Protein AF-S0FSM9-F1 (afdb_monomer)

Foldseek 3Di:
DAADEWDDDPQDPDGPCVVCVVDPVVVVVHPYYCVPPDDQCQEAEWECQVPATPDQVRDDRPDDDHVDPDHDGHPVSVVVCVVVVNDHPHYDYHYDVQCVDPDPVSNVVVVVVVVVVVVVVVVCVVVVVTDD

Secondary structure (DSS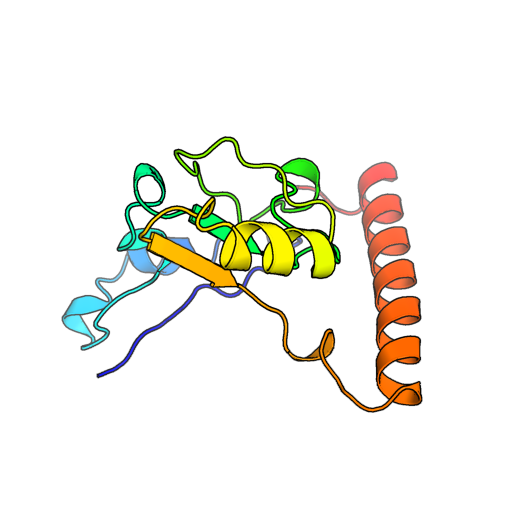P, 8-state):
-EE--PPP-TT-SS-GGGGGGT--SGGGTEEE-HHHH--GGGSEEEE-GGGSSS-TTT-SS-----S------SHHHHHHHHHTT-S-S-EEEE--GGGS-S-HHHHHHHHHHHHHHHHHHHHHHHTTSS--

Sequence (132 aa):
MTFICMHGSPLSRINNLDLWQTRDYKALGIVGEPYLDVDFTQVFYLTDTGRRWNHAGASIRDRVDSGFDIRVNSTGHLMELAREGRLPDRVMINTHPQRWEDRVVPWVKELVWQNVKNGVKWGGVRLGLLAY

pLDDT: mean 85.84, std 9.62, range [54.44, 97.75]

Radius of gyration: 17.11 Å; Cα contacts (8 Å, |Δi|>4): 131; chains: 1; bounding box: 38×37×41 Å

Structure (mmCIF, N/CA/C/O backbone):
data_AF-S0FSM9-F1
#
_entry.id   AF-S0FSM9-F1
#
loop_
_atom_site.group_PDB
_atom_site.id
_atom_site.type_symbol
_atom_site.label_atom_id
_atom_site.label_alt_id
_atom_site.label_comp_id
_atom_site.label_asym_id
_atom_site.label_entity_id
_atom_site.label_seq_id
_atom_site.pdbx_PDB_ins_code
_atom_site.Cartn_x
_atom_site.Cartn_y
_atom_site.Cartn_z
_atom_site.occupancy
_atom_site.B_iso_or_equiv
_atom_site.auth_seq_id
_atom_site.auth_comp_id
_atom_site.auth_asym_id
_atom_site.auth_atom_id
_atom_site.pdbx_PDB_model_num
ATOM 1 N N . MET A 1 1 ? -22.381 -5.384 1.847 1.00 85.75 1 MET A N 1
ATOM 2 C CA . MET A 1 1 ? -21.074 -5.859 2.343 1.00 85.75 1 MET A CA 1
ATOM 3 C C . MET A 1 1 ? -20.162 -4.650 2.393 1.00 85.75 1 MET A C 1
ATOM 5 O O . MET A 1 1 ? -20.026 -3.999 1.365 1.00 85.75 1 MET A O 1
ATOM 9 N N . THR A 1 2 ? -19.627 -4.306 3.561 1.00 93.12 2 THR A N 1
ATOM 10 C CA . THR A 1 2 ? -18.843 -3.076 3.746 1.00 93.12 2 THR A CA 1
ATOM 11 C C . THR A 1 2 ? -17.446 -3.445 4.202 1.00 93.12 2 THR A C 1
ATOM 13 O O . THR A 1 2 ? -17.301 -4.195 5.160 1.00 93.12 2 TH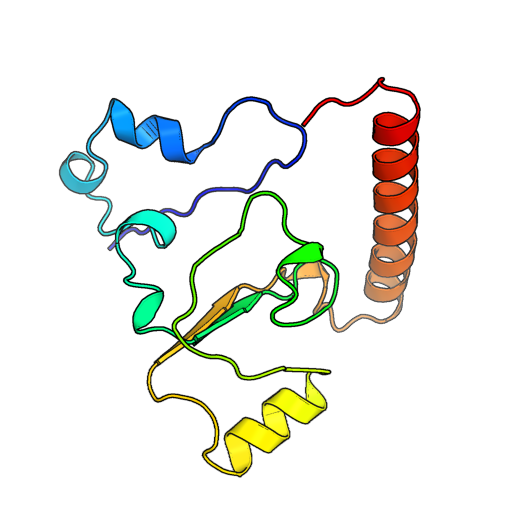R A O 1
ATOM 16 N N . PHE A 1 3 ? -16.436 -2.907 3.534 1.00 93.38 3 PHE A N 1
ATOM 17 C CA . PHE A 1 3 ? -15.046 -2.995 3.962 1.00 93.38 3 PHE A CA 1
ATOM 18 C C . PHE A 1 3 ? -14.558 -1.611 4.357 1.00 93.38 3 PHE A C 1
ATOM 20 O O . PHE A 1 3 ? -15.035 -0.603 3.830 1.00 93.38 3 PHE A O 1
ATOM 27 N N . 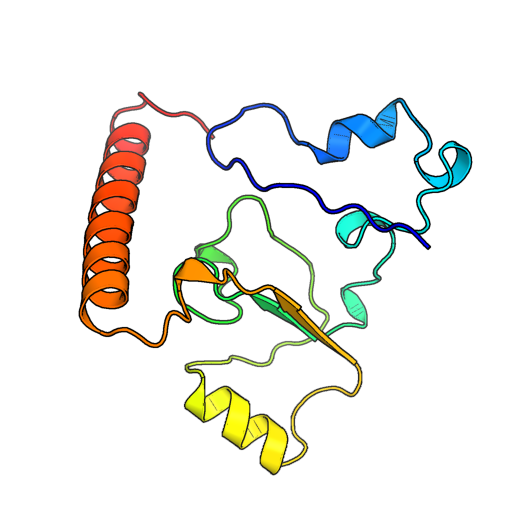ILE A 1 4 ? -13.604 -1.571 5.277 1.00 93.19 4 ILE A N 1
ATOM 28 C CA . ILE A 1 4 ? -12.921 -0.346 5.678 1.00 93.19 4 ILE A CA 1
ATOM 29 C C . ILE A 1 4 ? -11.422 -0.554 5.520 1.00 93.19 4 ILE A C 1
ATOM 31 O O . ILE A 1 4 ? -10.944 -1.678 5.590 1.00 93.19 4 ILE A O 1
ATOM 35 N N . CYS A 1 5 ? -10.681 0.513 5.260 1.00 89.44 5 CYS A N 1
ATOM 36 C CA . CYS A 1 5 ? -9.236 0.435 5.131 1.00 89.44 5 CYS A CA 1
ATOM 37 C C . CYS A 1 5 ? -8.608 1.647 5.806 1.00 89.44 5 CYS A C 1
ATOM 39 O O . CYS A 1 5 ? -9.095 2.776 5.667 1.00 89.44 5 CYS A O 1
ATOM 41 N N . MET A 1 6 ? -7.529 1.413 6.542 1.00 88.38 6 MET A N 1
ATOM 42 C CA . MET A 1 6 ? -6.746 2.468 7.158 1.00 88.38 6 MET A CA 1
ATOM 43 C C . MET A 1 6 ? -6.249 3.477 6.113 1.00 88.38 6 MET A C 1
ATOM 45 O O . MET A 1 6 ? -5.580 3.125 5.141 1.00 88.38 6 MET A O 1
ATOM 49 N N . HIS A 1 7 ? -6.459 4.771 6.365 1.00 85.31 7 HIS A N 1
ATOM 50 C CA . HIS A 1 7 ? -5.707 5.803 5.658 1.00 85.31 7 HIS A CA 1
ATOM 51 C C . HIS A 1 7 ? -4.329 6.013 6.304 1.00 85.31 7 HIS A C 1
ATOM 53 O O . HIS A 1 7 ? -4.229 6.337 7.490 1.00 85.31 7 HIS A O 1
ATOM 59 N N . GLY A 1 8 ? -3.258 5.880 5.522 1.00 79.25 8 GLY A N 1
ATOM 60 C CA . GLY A 1 8 ? -1.893 6.181 5.951 1.00 79.25 8 GLY A CA 1
ATOM 61 C C . GLY A 1 8 ? -1.644 7.675 6.136 1.00 79.25 8 GLY A C 1
ATOM 62 O O . GLY A 1 8 ? -1.632 8.416 5.162 1.00 79.25 8 GLY A O 1
ATOM 63 N N . SER A 1 9 ? -1.343 8.116 7.364 1.00 81.12 9 SER A N 1
ATOM 64 C CA . SER A 1 9 ? -0.901 9.493 7.651 1.00 81.12 9 SER A CA 1
ATOM 65 C C . SER A 1 9 ? 0.526 9.525 8.219 1.00 81.12 9 SER A C 1
ATOM 67 O O . SER A 1 9 ? 0.691 9.662 9.425 1.00 81.12 9 SER A O 1
ATOM 69 N N . PRO A 1 10 ? 1.587 9.392 7.396 1.00 73.38 10 PRO A N 1
ATOM 70 C CA . PRO A 1 10 ? 2.960 9.158 7.867 1.00 73.38 10 PRO A CA 1
ATOM 71 C C . PRO A 1 10 ? 3.515 10.157 8.890 1.00 73.38 10 PRO A C 1
ATOM 73 O O . PRO A 1 10 ? 4.450 9.813 9.595 1.00 73.38 10 PRO A O 1
ATOM 76 N N . LEU A 1 11 ? 2.969 11.376 8.949 1.00 75.12 11 LEU A N 1
ATOM 77 C CA . LEU A 1 11 ? 3.406 12.436 9.868 1.00 75.12 11 LEU A CA 1
ATOM 78 C C . LEU A 1 11 ? 2.569 12.527 11.153 1.00 75.12 11 LEU A C 1
ATOM 80 O O . LEU A 1 11 ? 2.880 13.326 12.031 1.00 75.12 11 LEU A O 1
ATOM 84 N N . SER A 1 12 ? 1.476 11.773 11.254 1.00 80.00 12 SER A N 1
ATOM 85 C CA . SER A 1 12 ? 0.690 11.716 12.484 1.00 80.00 12 SER A CA 1
ATOM 86 C C . SER A 1 12 ? 1.396 10.825 13.510 1.00 80.00 12 SER A C 1
ATOM 88 O O . SER A 1 12 ? 2.078 9.868 13.147 1.00 80.00 12 SER A O 1
ATOM 90 N N . ARG A 1 13 ? 1.193 11.097 14.800 1.00 80.38 13 ARG A N 1
ATOM 91 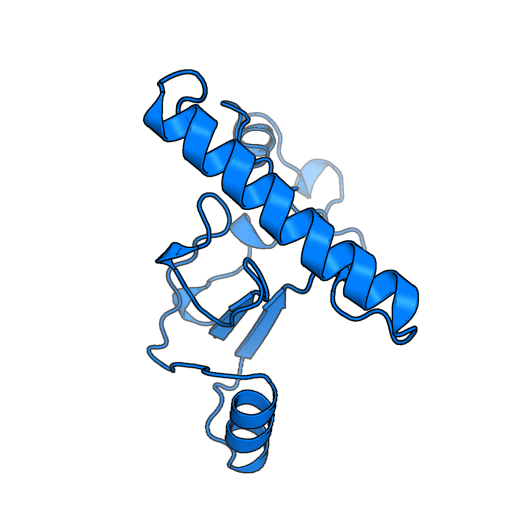C CA . ARG A 1 13 ? 1.575 10.167 15.878 1.00 80.38 13 ARG A CA 1
ATOM 92 C C . ARG A 1 13 ? 0.562 9.039 16.060 1.00 80.38 13 ARG A C 1
ATOM 94 O O . ARG A 1 13 ? 0.891 8.000 16.606 1.00 80.38 13 ARG A O 1
ATOM 101 N N . ILE A 1 14 ? -0.670 9.257 15.607 1.00 83.38 14 ILE A N 1
ATOM 102 C CA . ILE A 1 14 ? -1.783 8.329 15.799 1.00 83.38 14 ILE A CA 1
ATOM 103 C C . ILE A 1 14 ? -1.797 7.336 14.640 1.00 83.38 14 ILE A C 1
ATOM 105 O O . ILE A 1 14 ? -1.779 7.745 13.465 1.00 83.38 14 ILE A O 1
ATOM 109 N N . ASN A 1 15 ? -1.827 6.043 14.956 1.00 85.75 15 ASN A N 1
ATOM 110 C CA . ASN A 1 15 ? -2.095 5.006 13.978 1.00 85.75 15 ASN A CA 1
ATOM 111 C C . ASN A 1 15 ? -3.614 4.823 13.860 1.00 85.75 15 ASN A C 1
ATOM 113 O O . ASN A 1 15 ? -4.317 4.626 14.842 1.00 85.75 15 ASN A O 1
ATOM 117 N N . ASN A 1 16 ? -4.138 4.910 12.639 1.00 88.69 16 ASN A N 1
ATOM 118 C CA . ASN A 1 16 ? -5.578 4.801 12.408 1.00 88.69 16 ASN A CA 1
ATOM 119 C C . ASN A 1 16 ? -6.101 3.378 12.685 1.00 88.69 16 ASN A C 1
ATOM 121 O O . ASN A 1 16 ? -7.294 3.221 12.925 1.00 88.69 16 ASN A O 1
ATOM 125 N N . LEU A 1 17 ? -5.224 2.364 12.705 1.00 90.38 17 LEU A N 1
ATOM 126 C CA . LEU A 1 17 ? -5.575 1.011 13.151 1.00 90.38 17 LEU A CA 1
ATOM 127 C C . LEU A 1 17 ? -5.846 0.928 14.659 1.00 90.38 17 LEU A C 1
ATOM 129 O O . LEU A 1 17 ? -6.577 0.036 15.083 1.00 90.38 17 LEU A O 1
ATOM 133 N N . ASP A 1 18 ? -5.338 1.870 15.464 1.00 91.06 18 ASP A N 1
ATOM 134 C CA . ASP A 1 18 ? -5.539 1.867 16.921 1.00 91.06 18 ASP A CA 1
ATOM 135 C C . ASP A 1 18 ? -7.019 2.027 17.297 1.00 91.06 18 ASP A C 1
ATOM 137 O O . ASP A 1 18 ? -7.441 1.599 18.370 1.00 91.06 18 ASP A O 1
ATOM 141 N N . LEU A 1 19 ? -7.844 2.571 16.391 1.00 91.50 19 LEU A N 1
ATOM 142 C CA . LEU A 1 19 ? -9.299 2.631 16.554 1.00 91.50 19 LEU A CA 1
ATOM 143 C C . LEU A 1 19 ? -9.887 1.254 16.910 1.00 91.50 19 LEU A C 1
ATOM 145 O O . LEU A 1 19 ? -10.768 1.156 17.770 1.00 91.50 19 LEU A O 1
ATOM 149 N N . TRP A 1 20 ? -9.361 0.195 16.294 1.00 93.00 20 TRP A N 1
ATO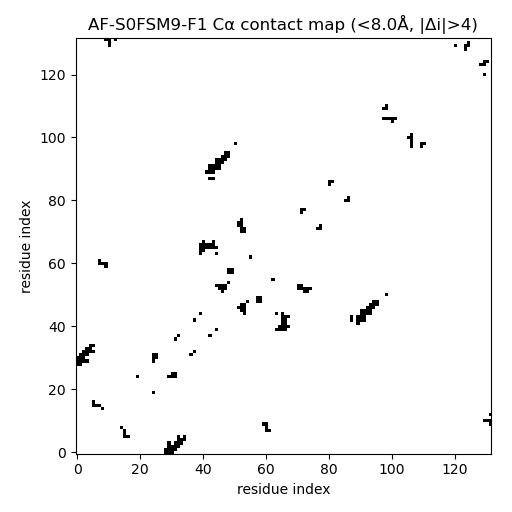M 150 C CA . TRP A 1 20 ? -9.848 -1.174 16.448 1.00 93.00 20 TRP A CA 1
ATOM 151 C C . TRP A 1 20 ? -9.374 -1.864 17.729 1.00 93.00 20 TRP A C 1
ATOM 153 O O . TRP A 1 20 ? -9.908 -2.906 18.090 1.00 93.00 20 TRP A O 1
ATOM 163 N N . GLN A 1 21 ? -8.450 -1.260 18.482 1.00 91.19 21 GLN A N 1
ATOM 164 C CA . GLN A 1 21 ? -8.090 -1.743 19.823 1.00 91.19 21 GLN A CA 1
ATOM 165 C C . GLN A 1 21 ? -9.219 -1.509 20.835 1.00 91.19 21 GLN A C 1
ATOM 167 O O . GLN A 1 21 ? -9.291 -2.184 21.858 1.00 91.19 21 GLN A O 1
ATOM 172 N N . THR A 1 22 ? -10.100 -0.542 20.558 1.00 93.06 22 THR A N 1
ATOM 173 C CA . THR A 1 22 ? -11.198 -0.152 21.460 1.00 93.06 22 THR A CA 1
ATOM 174 C C . THR A 1 22 ? -12.582 -0.482 20.915 1.00 93.06 22 THR A C 1
ATOM 176 O O . THR A 1 22 ? -13.560 -0.436 21.662 1.00 93.06 22 THR A O 1
ATOM 179 N N . ARG A 1 23 ? -12.691 -0.796 19.618 1.00 92.75 23 ARG A N 1
ATOM 180 C CA . ARG A 1 23 ? -13.958 -1.092 18.945 1.00 92.75 23 ARG A CA 1
ATOM 181 C C . ARG A 1 23 ? -13.827 -2.301 18.037 1.00 92.75 23 ARG A C 1
ATOM 183 O O . ARG A 1 23 ? -12.917 -2.364 17.221 1.00 92.75 23 ARG A O 1
ATOM 190 N N . ASP A 1 24 ? -14.808 -3.189 18.111 1.00 93.38 24 ASP A N 1
ATOM 191 C CA . ASP A 1 24 ? -14.956 -4.271 17.146 1.00 93.38 24 ASP A CA 1
ATOM 192 C C . ASP A 1 24 ? -15.685 -3.757 15.895 1.00 93.38 24 ASP A C 1
ATOM 194 O O . ASP A 1 24 ? -16.868 -3.413 15.942 1.00 93.38 24 ASP A O 1
ATOM 198 N N . TYR A 1 25 ? -14.979 -3.687 14.765 1.00 94.69 25 TYR A N 1
ATOM 199 C CA . TYR A 1 25 ? -15.574 -3.285 13.490 1.00 94.69 25 TYR A CA 1
ATOM 200 C C . TYR A 1 25 ? -16.569 -4.325 12.959 1.00 94.69 25 TYR A C 1
ATOM 202 O O . TYR A 1 25 ? -17.526 -3.947 12.279 1.00 94.69 25 TYR A O 1
ATOM 210 N N . LYS A 1 26 ? -16.422 -5.608 13.315 1.00 94.81 26 LYS A N 1
ATOM 211 C CA . LYS A 1 26 ? -17.348 -6.668 12.889 1.00 94.81 26 LYS A CA 1
ATOM 212 C C . LYS A 1 26 ? -18.717 -6.488 13.537 1.00 94.81 26 LYS A C 1
ATOM 214 O O . LYS A 1 26 ? -19.734 -6.607 12.853 1.00 94.81 26 LYS A O 1
ATOM 219 N N . ALA A 1 27 ? -18.756 -6.059 14.800 1.00 95.88 27 ALA A N 1
ATOM 220 C CA . ALA A 1 27 ? -19.989 -5.667 15.486 1.00 95.88 27 ALA A CA 1
ATOM 221 C C . ALA A 1 27 ? -20.709 -4.466 14.831 1.00 95.88 27 ALA A C 1
ATOM 223 O O . ALA A 1 27 ? -21.914 -4.300 15.004 1.00 95.88 27 ALA A O 1
ATOM 224 N N . LEU A 1 28 ? -19.998 -3.646 14.047 1.00 94.25 28 LEU A N 1
ATOM 225 C CA . LEU A 1 28 ? -20.564 -2.527 13.281 1.00 94.25 28 LEU A CA 1
ATOM 226 C C . LEU A 1 28 ? -21.047 -2.939 11.877 1.00 94.25 28 LEU A C 1
ATOM 228 O O . LEU A 1 28 ? -21.433 -2.081 11.084 1.00 94.25 28 LEU A O 1
ATOM 232 N N . GLY A 1 29 ? -21.010 -4.233 11.541 1.00 95.31 29 GLY A N 1
ATOM 233 C CA . GLY A 1 29 ? -21.372 -4.743 10.214 1.00 95.31 29 GLY A CA 1
ATOM 234 C C . GLY A 1 29 ? -20.298 -4.521 9.142 1.00 95.31 29 GLY A C 1
ATOM 235 O O . GLY A 1 29 ? -20.572 -4.687 7.950 1.00 95.31 29 GLY A O 1
ATOM 236 N N . ILE A 1 30 ? -19.080 -4.144 9.546 1.00 96.31 30 ILE A N 1
ATOM 237 C CA . ILE A 1 30 ? -17.918 -4.063 8.659 1.00 96.31 30 ILE A CA 1
ATOM 238 C C . ILE A 1 30 ? -17.319 -5.463 8.549 1.00 96.31 30 ILE A C 1
ATOM 240 O O . ILE A 1 30 ? -17.025 -6.110 9.548 1.00 96.31 30 ILE A O 1
ATOM 244 N N . VAL A 1 31 ? -17.147 -5.939 7.322 1.00 96.75 31 VAL A N 1
ATOM 245 C CA . VAL A 1 31 ? -16.769 -7.329 7.052 1.00 96.75 31 VAL A CA 1
ATOM 246 C C . VAL A 1 31 ? -15.276 -7.563 7.207 1.00 96.75 31 VAL A C 1
ATOM 248 O O . VAL A 1 31 ? -14.880 -8.643 7.637 1.00 96.75 31 VAL A O 1
ATOM 251 N N . GLY A 1 32 ? -14.460 -6.559 6.901 1.00 94.06 32 GLY A N 1
ATOM 252 C CA . GLY A 1 32 ? -13.035 -6.663 7.142 1.00 94.06 32 GLY A CA 1
ATOM 253 C C . GLY A 1 32 ? -12.270 -5.361 6.995 1.00 94.06 32 GLY A C 1
ATOM 254 O O . GLY A 1 32 ? -12.742 -4.398 6.375 1.00 94.06 32 GLY A O 1
ATOM 255 N N . GLU A 1 33 ? -11.073 -5.389 7.562 1.00 93.19 33 GLU A N 1
ATOM 256 C CA . GLU A 1 33 ? -10.023 -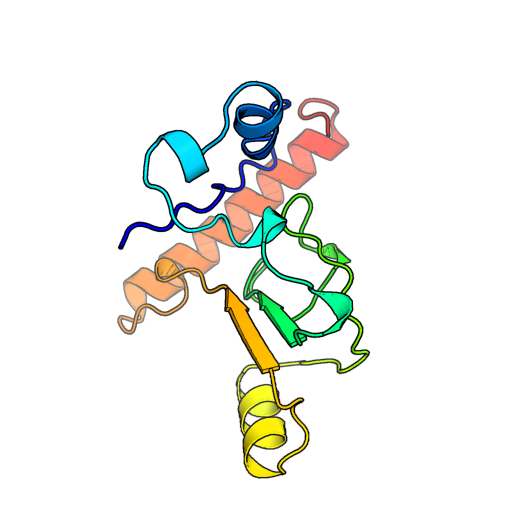4.390 7.432 1.00 93.19 33 GLU A CA 1
ATOM 257 C C . GLU A 1 33 ? -8.765 -5.093 6.884 1.00 93.19 33 GLU A C 1
ATOM 259 O O . GLU A 1 33 ? -8.257 -6.006 7.537 1.00 93.19 33 GLU A O 1
ATOM 264 N N . PRO A 1 34 ? -8.270 -4.743 5.678 1.00 91.44 34 PRO A N 1
ATOM 265 C CA . PRO A 1 34 ? -7.226 -5.519 5.010 1.00 91.44 34 PRO A CA 1
ATOM 266 C C . PRO A 1 34 ? -5.936 -5.704 5.811 1.00 91.44 34 PRO A C 1
ATOM 268 O O . PRO A 1 34 ? -5.327 -6.759 5.707 1.00 91.44 34 PRO A O 1
ATOM 271 N N . TYR A 1 35 ? -5.511 -4.724 6.609 1.00 89.06 35 TYR A N 1
ATOM 272 C CA . TYR A 1 35 ? -4.292 -4.837 7.410 1.00 89.06 35 TYR A CA 1
ATOM 273 C C . TYR A 1 35 ? -4.462 -5.745 8.636 1.00 89.06 35 TYR A C 1
ATOM 275 O O . TYR A 1 35 ? -3.459 -6.191 9.188 1.00 89.06 35 TYR A O 1
ATOM 283 N N . LEU A 1 36 ? -5.700 -6.020 9.064 1.00 91.75 36 LEU A N 1
ATOM 284 C CA . LEU A 1 36 ? -6.001 -6.892 10.205 1.00 91.75 36 LEU A CA 1
ATOM 285 C C . LEU A 1 36 ? -6.486 -8.291 9.808 1.00 91.75 36 LEU A C 1
ATOM 287 O O . LEU A 1 36 ? -6.213 -9.247 10.529 1.00 91.75 36 LEU A O 1
ATOM 291 N N . ASP A 1 37 ? -7.223 -8.419 8.704 1.00 93.75 37 ASP A N 1
ATOM 292 C CA . ASP A 1 37 ? -7.873 -9.677 8.311 1.00 93.75 37 ASP A CA 1
ATOM 293 C C . ASP A 1 37 ? -7.133 -10.440 7.195 1.00 93.75 37 ASP A C 1
ATOM 295 O O . ASP A 1 37 ? -7.481 -11.589 6.913 1.00 93.75 37 ASP A O 1
ATOM 299 N N . VAL A 1 38 ? -6.131 -9.838 6.539 1.00 92.00 38 VAL A N 1
ATOM 300 C CA . VAL A 1 38 ? -5.321 -10.516 5.511 1.00 92.00 38 VAL A CA 1
ATOM 301 C C . VAL A 1 38 ? -4.042 -11.078 6.123 1.00 92.00 38 VAL A C 1
ATOM 303 O O . VAL A 1 38 ? -3.238 -10.353 6.705 1.00 92.00 38 VAL A O 1
ATOM 306 N N . ASP A 1 39 ? -3.811 -12.374 5.913 1.00 91.00 39 ASP A N 1
ATOM 307 C CA . ASP A 1 39 ? -2.513 -12.995 6.169 1.00 91.00 39 ASP A CA 1
ATOM 308 C C . ASP A 1 39 ? -1.534 -12.660 5.032 1.00 91.00 39 ASP A C 1
ATOM 310 O O . ASP A 1 39 ? -1.498 -13.318 3.987 1.00 91.00 39 ASP A O 1
ATOM 314 N N . PHE A 1 40 ? -0.734 -11.611 5.236 1.00 89.62 40 PHE A N 1
ATOM 315 C CA . PHE A 1 40 ? 0.256 -11.154 4.258 1.00 89.62 40 PHE A CA 1
ATOM 316 C C . PHE A 1 40 ? 1.422 -12.128 4.053 1.00 89.62 40 PHE A C 1
ATOM 318 O O . PHE A 1 40 ? 2.088 -12.048 3.023 1.00 89.62 40 PHE A O 1
ATOM 325 N N . THR A 1 41 ? 1.619 -13.117 4.931 1.00 89.44 41 THR A N 1
ATOM 326 C CA . THR A 1 41 ? 2.612 -14.175 4.678 1.00 89.44 41 THR A CA 1
ATOM 327 C C . THR A 1 41 ? 2.205 -15.064 3.498 1.00 89.44 41 THR A C 1
ATOM 329 O O . THR A 1 41 ? 3.057 -15.659 2.843 1.00 89.44 41 THR A O 1
ATOM 332 N N . GLN A 1 42 ?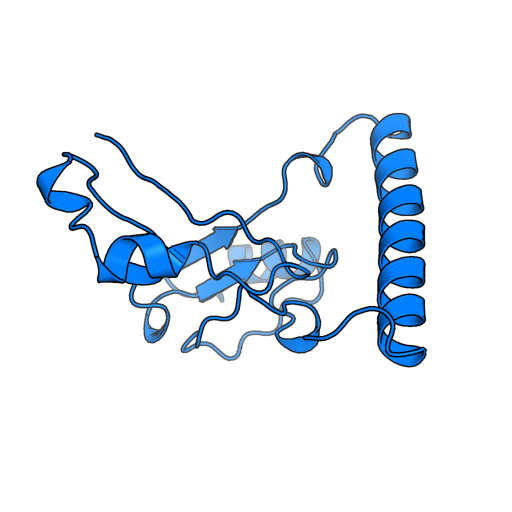 0.908 -15.097 3.172 1.00 91.38 42 GLN A N 1
ATOM 333 C CA . GLN A 1 42 ? 0.331 -15.868 2.070 1.00 91.38 42 GLN A CA 1
ATOM 334 C C . GLN A 1 42 ? -0.087 -15.008 0.872 1.00 91.38 42 GLN A C 1
ATOM 336 O O . GLN A 1 42 ? -0.606 -15.544 -0.109 1.00 91.38 42 GLN A O 1
ATOM 341 N N . VAL A 1 43 ? 0.092 -13.685 0.937 1.00 92.38 43 VAL A N 1
ATOM 342 C CA . VAL A 1 43 ? -0.336 -12.750 -0.111 1.00 92.38 43 VAL A CA 1
ATOM 343 C C . VAL A 1 43 ? 0.843 -11.918 -0.591 1.00 92.38 43 VAL A C 1
ATOM 345 O O . VAL A 1 43 ? 1.474 -11.200 0.179 1.00 92.38 43 VAL A O 1
ATOM 348 N N . PHE A 1 44 ? 1.104 -11.959 -1.896 1.00 92.69 44 PHE A N 1
ATOM 349 C CA . PHE A 1 44 ? 2.114 -11.108 -2.503 1.00 92.69 44 PHE A CA 1
ATOM 350 C C . PHE A 1 44 ? 1.607 -9.672 -2.582 1.00 92.69 44 PHE A C 1
ATOM 352 O O . PHE A 1 44 ? 0.808 -9.321 -3.454 1.00 92.69 44 PHE A O 1
ATOM 359 N N . TYR A 1 45 ? 2.049 -8.850 -1.634 1.00 91.31 45 TYR A N 1
ATOM 360 C CA . TYR A 1 45 ? 1.605 -7.471 -1.511 1.00 91.31 45 TYR A CA 1
ATOM 361 C C . TYR A 1 45 ? 2.483 -6.508 -2.309 1.00 91.31 45 TYR A C 1
ATOM 363 O O . TYR A 1 45 ? 3.694 -6.397 -2.105 1.00 91.31 45 TYR A O 1
ATOM 371 N N . LEU A 1 46 ? 1.844 -5.754 -3.197 1.00 91.19 46 LEU A N 1
ATOM 372 C CA . LEU A 1 46 ? 2.452 -4.710 -4.002 1.00 91.19 46 LEU A CA 1
ATOM 373 C C . LEU A 1 46 ? 1.788 -3.376 -3.683 1.00 91.19 46 LEU A C 1
ATOM 375 O O . LEU A 1 46 ? 0.571 -3.260 -3.674 1.00 91.19 46 LEU A O 1
ATOM 379 N N . THR A 1 47 ? 2.593 -2.341 -3.484 1.00 89.75 47 THR A N 1
ATOM 380 C CA . THR A 1 47 ? 2.122 -0.965 -3.301 1.00 89.75 47 THR A CA 1
ATOM 381 C C . THR A 1 47 ? 2.884 -0.068 -4.262 1.00 89.75 47 THR A C 1
ATOM 383 O O . THR A 1 47 ? 4.084 -0.271 -4.438 1.00 89.75 47 THR A O 1
ATOM 386 N N . ASP A 1 48 ? 2.217 0.906 -4.886 1.00 90.12 48 ASP A N 1
ATOM 387 C CA . ASP A 1 48 ? 2.875 1.920 -5.730 1.00 90.12 48 ASP A CA 1
ATOM 388 C C . ASP A 1 48 ? 3.415 3.110 -4.905 1.00 90.12 48 ASP A C 1
ATOM 390 O O . ASP A 1 48 ? 3.782 4.163 -5.448 1.00 90.12 48 ASP A O 1
ATOM 394 N N . THR A 1 49 ? 3.431 2.973 -3.574 1.00 85.31 49 THR A N 1
ATOM 395 C CA . THR A 1 49 ? 3.934 3.973 -2.629 1.00 85.31 49 THR A CA 1
ATOM 396 C C . THR A 1 49 ? 5.363 4.387 -2.970 1.00 85.31 49 THR A C 1
ATOM 398 O O . THR A 1 49 ? 6.257 3.572 -3.171 1.00 85.31 49 THR A O 1
ATOM 401 N N . GLY A 1 50 ? 5.590 5.699 -3.068 1.00 82.12 50 GLY A N 1
ATOM 402 C CA . GLY A 1 50 ? 6.880 6.235 -3.511 1.00 82.12 50 GLY A CA 1
ATOM 403 C C . GLY A 1 50 ? 7.157 6.051 -5.009 1.00 82.12 50 GLY A C 1
ATOM 404 O O . GLY A 1 50 ? 8.293 6.253 -5.430 1.00 82.12 50 GLY A O 1
ATOM 405 N N . ARG A 1 51 ? 6.136 5.709 -5.814 1.00 84.81 51 ARG A N 1
ATOM 406 C CA . ARG A 1 51 ? 6.225 5.434 -7.264 1.00 84.81 51 ARG A CA 1
ATOM 407 C C . ARG A 1 51 ? 7.168 4.272 -7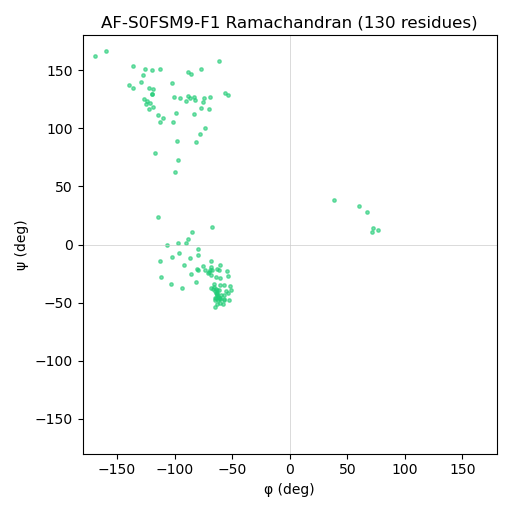.594 1.00 84.81 51 ARG A C 1
ATOM 409 O O . ARG A 1 51 ? 7.856 4.288 -8.612 1.00 84.81 51 ARG A O 1
ATOM 416 N N . ARG A 1 52 ? 7.226 3.285 -6.704 1.00 86.00 52 ARG A N 1
ATOM 417 C CA . ARG A 1 52 ? 8.002 2.049 -6.835 1.00 86.00 52 ARG A CA 1
ATOM 418 C C . ARG A 1 52 ? 7.126 0.897 -6.386 1.00 86.00 52 ARG A C 1
ATOM 420 O O . ARG A 1 52 ? 6.257 1.111 -5.552 1.00 86.00 52 ARG A O 1
ATOM 427 N N . TRP A 1 53 ? 7.393 -0.295 -6.899 1.00 88.56 53 TRP A N 1
ATOM 428 C CA . TRP A 1 53 ? 6.782 -1.517 -6.396 1.00 88.56 53 TRP A CA 1
ATOM 429 C C . TRP A 1 53 ? 7.625 -2.098 -5.262 1.00 88.56 53 TRP A C 1
ATOM 431 O O . TRP A 1 53 ? 8.839 -1.887 -5.229 1.00 88.56 53 TRP A O 1
ATOM 441 N N . ASN A 1 54 ? 6.949 -2.753 -4.310 1.00 76.94 54 ASN A N 1
ATOM 442 C CA . ASN A 1 54 ? 7.510 -3.549 -3.210 1.00 76.94 54 ASN A CA 1
ATOM 443 C C . ASN A 1 54 ? 8.786 -3.012 -2.534 1.00 76.94 54 ASN A C 1
ATOM 445 O O . ASN A 1 54 ? 9.682 -3.761 -2.149 1.00 76.94 54 ASN A O 1
ATOM 449 N N . HIS A 1 55 ? 8.865 -1.692 -2.355 1.00 70.19 55 HIS A N 1
ATOM 450 C CA . HIS A 1 55 ? 10.014 -1.042 -1.742 1.00 70.19 55 HIS A CA 1
ATOM 451 C C . HIS A 1 55 ? 9.747 -0.751 -0.261 1.00 70.19 55 HIS A C 1
ATOM 453 O O . HIS A 1 55 ? 9.303 0.343 0.098 1.00 70.19 55 HIS A O 1
ATOM 459 N N . ALA A 1 56 ? 10.072 -1.716 0.605 1.00 61.25 56 ALA A N 1
ATOM 460 C CA . ALA A 1 56 ? 9.891 -1.617 2.059 1.00 61.25 56 ALA A CA 1
ATOM 461 C C . ALA A 1 56 ? 10.534 -0.356 2.684 1.00 61.25 56 ALA A C 1
ATOM 463 O O . ALA A 1 56 ? 10.050 0.165 3.687 1.00 61.25 56 ALA A O 1
ATOM 464 N N . GLY A 1 57 ? 11.587 0.188 2.059 1.00 58.91 57 GLY A N 1
ATOM 465 C CA . GLY A 1 57 ? 12.273 1.399 2.516 1.00 58.91 57 GLY A CA 1
ATOM 466 C C . GLY A 1 57 ? 11.523 2.722 2.288 1.00 58.91 57 GLY A C 1
ATOM 467 O O . GLY A 1 57 ? 11.808 3.689 2.988 1.00 58.91 57 GLY A O 1
ATOM 468 N N . ALA A 1 58 ? 10.570 2.799 1.346 1.00 57.00 58 ALA A N 1
ATOM 469 C CA . ALA A 1 58 ? 9.829 4.045 1.063 1.00 57.00 58 ALA A CA 1
ATOM 470 C C . ALA A 1 58 ? 8.523 4.180 1.854 1.00 57.00 58 ALA A C 1
ATOM 472 O O . ALA A 1 58 ? 7.973 5.280 1.946 1.00 57.00 58 ALA A O 1
ATOM 473 N N . SER A 1 59 ? 8.016 3.081 2.409 1.00 61.56 59 SER A N 1
ATOM 474 C CA . SER A 1 59 ? 6.785 3.078 3.185 1.00 61.56 59 SER A CA 1
ATOM 475 C C . SER A 1 59 ? 7.090 3.078 4.680 1.00 61.56 59 SER A C 1
ATOM 477 O O . SER A 1 59 ? 7.858 2.253 5.173 1.00 61.56 59 SER A O 1
ATOM 479 N N . ILE A 1 60 ? 6.506 4.030 5.408 1.00 60.41 60 ILE A N 1
ATOM 480 C CA . ILE A 1 60 ? 6.659 4.151 6.867 1.00 60.41 60 ILE A CA 1
ATOM 481 C C . ILE A 1 60 ? 5.520 3.429 7.598 1.00 60.41 60 ILE A C 1
ATOM 483 O O . ILE A 1 60 ? 5.755 2.823 8.634 1.00 60.41 60 ILE A O 1
ATOM 487 N N . ARG A 1 61 ? 4.297 3.484 7.052 1.00 63.94 61 ARG A N 1
ATOM 488 C CA . ARG A 1 61 ? 3.078 2.950 7.689 1.00 63.94 61 ARG A CA 1
ATOM 489 C C . ARG A 1 61 ? 2.480 1.733 6.996 1.00 63.94 61 ARG A C 1
ATOM 491 O O . ARG A 1 61 ? 1.823 0.937 7.643 1.00 63.94 61 ARG A O 1
ATOM 498 N N . ASP A 1 62 ? 2.688 1.619 5.692 1.00 63.19 62 ASP A N 1
ATOM 499 C CA . ASP A 1 62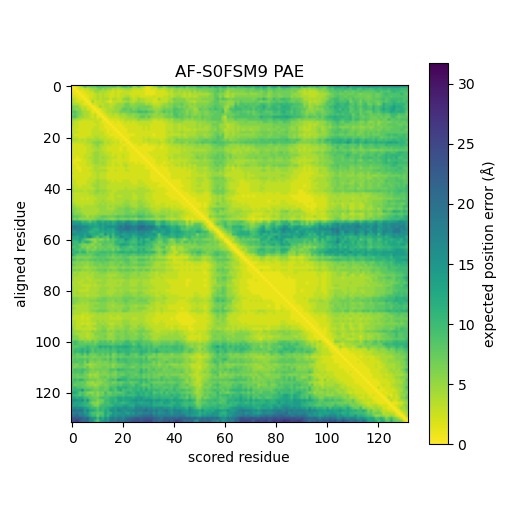 ? 2.183 0.525 4.867 1.00 63.19 62 ASP A CA 1
ATOM 500 C C . ASP A 1 62 ? 3.311 -0.511 4.727 1.00 63.19 62 ASP A C 1
ATOM 502 O O . ASP A 1 62 ? 4.038 -0.531 3.730 1.00 63.19 62 ASP A O 1
ATOM 506 N N . ARG A 1 63 ? 3.571 -1.243 5.818 1.00 69.75 63 ARG A N 1
ATOM 507 C CA . ARG A 1 63 ? 4.582 -2.304 5.900 1.00 69.75 63 ARG A CA 1
ATOM 508 C C . ARG A 1 63 ? 3.893 -3.595 6.295 1.00 69.75 63 ARG A C 1
ATOM 510 O O . ARG A 1 63 ? 3.287 -3.665 7.358 1.00 69.75 63 ARG A O 1
ATOM 517 N N . VAL A 1 64 ? 4.038 -4.600 5.448 1.00 73.56 64 VAL A N 1
ATOM 518 C CA . VAL A 1 64 ? 3.557 -5.955 5.694 1.00 73.56 64 VAL A CA 1
ATOM 519 C C . VAL A 1 64 ? 4.713 -6.919 5.483 1.00 73.56 64 VAL A C 1
ATOM 521 O O . VAL A 1 64 ? 5.575 -6.674 4.633 1.00 73.56 64 VAL A O 1
ATOM 524 N N . ASP A 1 65 ? 4.744 -7.988 6.269 1.00 74.75 65 ASP A N 1
ATOM 525 C CA . ASP A 1 65 ? 5.693 -9.078 6.075 1.00 74.75 65 ASP A CA 1
ATOM 526 C C . ASP A 1 65 ? 5.150 -10.005 4.982 1.00 74.75 65 ASP A C 1
ATOM 528 O O . ASP A 1 65 ? 4.358 -10.912 5.234 1.00 74.75 65 ASP A O 1
ATOM 532 N N . SER A 1 66 ? 5.484 -9.679 3.733 1.00 74.25 66 SER A N 1
ATOM 533 C CA . SER A 1 66 ? 5.132 -10.507 2.583 1.00 74.25 66 SER A CA 1
ATOM 534 C C . SER A 1 66 ? 6.051 -11.722 2.567 1.00 74.25 66 SER A C 1
ATOM 536 O O . SER A 1 66 ? 7.262 -11.562 2.429 1.00 74.25 66 SER A O 1
ATOM 538 N N . GLY A 1 67 ? 5.488 -12.933 2.598 1.00 78.62 67 GLY A N 1
ATOM 539 C CA . GLY A 1 67 ? 6.240 -14.200 2.543 1.00 78.62 67 GLY A CA 1
ATOM 540 C C . GLY A 1 67 ? 6.950 -14.480 1.207 1.00 78.62 67 GLY A C 1
ATOM 541 O O . GLY A 1 67 ? 7.349 -15.608 0.933 1.00 78.62 67 GLY A O 1
ATOM 542 N N . PHE A 1 68 ? 7.093 -13.464 0.356 1.00 84.50 68 PHE A N 1
ATOM 543 C CA . PHE A 1 68 ? 7.608 -13.552 -1.004 1.00 84.50 68 PHE A CA 1
ATOM 544 C C . PHE A 1 68 ? 8.751 -12.562 -1.217 1.00 84.50 68 PHE A C 1
ATOM 546 O O . PHE A 1 68 ? 8.565 -11.351 -1.084 1.00 84.50 68 PHE A O 1
ATOM 553 N N . ASP A 1 69 ? 9.898 -13.076 -1.659 1.00 83.50 69 ASP A N 1
ATOM 554 C CA . ASP A 1 69 ? 11.069 -12.285 -2.052 1.00 83.50 69 ASP A CA 1
ATOM 555 C C . ASP A 1 69 ? 11.143 -12.127 -3.583 1.00 83.50 69 ASP A C 1
ATOM 557 O O . ASP A 1 69 ? 12.034 -12.636 -4.262 1.00 83.50 69 ASP A O 1
ATOM 561 N N . ILE A 1 70 ? 10.133 -11.470 -4.163 1.00 87.19 70 ILE A N 1
ATOM 562 C CA . ILE A 1 70 ? 10.051 -11.222 -5.611 1.00 87.19 70 ILE A CA 1
ATOM 563 C C . ILE A 1 70 ? 10.199 -9.730 -5.865 1.00 87.19 70 ILE A C 1
ATOM 565 O O . ILE A 1 70 ? 9.264 -8.960 -5.662 1.00 87.19 70 ILE A O 1
ATOM 569 N N . ARG A 1 71 ? 11.357 -9.289 -6.355 1.00 87.81 71 ARG A N 1
ATOM 570 C CA . ARG A 1 71 ? 11.608 -7.870 -6.642 1.00 87.81 71 ARG A CA 1
ATOM 571 C C . ARG A 1 71 ? 10.894 -7.398 -7.914 1.00 87.81 71 ARG A C 1
ATOM 573 O O . ARG A 1 71 ? 11.140 -7.924 -8.996 1.00 87.81 71 ARG A O 1
ATOM 580 N N . VAL A 1 72 ? 10.095 -6.333 -7.821 1.00 91.19 72 VAL A N 1
ATOM 581 C CA . VAL A 1 72 ? 9.406 -5.730 -8.971 1.00 91.19 72 VAL A CA 1
ATOM 582 C C . VAL A 1 72 ? 10.025 -4.368 -9.288 1.00 91.19 72 VAL A C 1
ATOM 584 O O . VAL A 1 72 ? 9.862 -3.395 -8.562 1.00 91.19 72 VAL A O 1
ATOM 587 N N . ASN A 1 73 ? 10.760 -4.283 -10.398 1.00 90.12 73 ASN A N 1
ATOM 588 C CA . ASN A 1 73 ? 11.517 -3.074 -10.739 1.00 90.12 73 ASN A CA 1
ATOM 589 C C . ASN A 1 73 ? 10.690 -2.014 -11.485 1.00 90.12 73 ASN A C 1
ATOM 591 O O . ASN A 1 73 ? 11.018 -0.831 -11.440 1.00 90.12 73 ASN A O 1
ATOM 595 N N . SER A 1 74 ? 9.632 -2.421 -12.186 1.00 91.88 74 SER A N 1
ATOM 596 C CA . SER A 1 74 ? 8.763 -1.536 -12.965 1.00 91.88 74 SER A CA 1
ATOM 597 C C . SER A 1 74 ? 7.410 -2.203 -13.217 1.00 91.88 74 SER A C 1
ATOM 599 O O . SER A 1 74 ? 7.268 -3.414 -13.053 1.00 91.88 74 SER A O 1
ATOM 601 N N . THR A 1 75 ? 6.422 -1.427 -13.664 1.00 93.00 75 THR A N 1
ATOM 602 C CA . THR A 1 75 ? 5.136 -1.976 -14.126 1.00 93.00 75 THR A CA 1
ATOM 603 C C . THR A 1 75 ? 5.322 -2.916 -15.320 1.00 93.00 75 THR A C 1
ATOM 605 O O . THR A 1 75 ? 4.655 -3.939 -15.393 1.00 93.00 75 THR A O 1
ATOM 608 N N . GLY A 1 76 ? 6.278 -2.633 -16.214 1.00 95.69 76 GLY A N 1
ATOM 609 C CA . GLY A 1 76 ? 6.621 -3.537 -17.318 1.00 95.69 76 GLY A CA 1
ATOM 610 C C . GLY A 1 76 ? 7.151 -4.887 -16.828 1.00 95.69 76 GLY A C 1
ATOM 611 O O . GLY A 1 76 ? 6.674 -5.922 -17.280 1.00 95.69 76 GLY A O 1
ATOM 612 N N . HIS A 1 77 ? 8.054 -4.878 -15.840 1.00 95.19 77 HIS A N 1
ATOM 613 C CA . HIS A 1 77 ? 8.555 -6.105 -15.215 1.00 95.19 77 HIS A CA 1
ATOM 614 C C . HIS A 1 77 ? 7.437 -6.877 -14.501 1.00 95.19 77 HIS A C 1
ATOM 616 O O . HIS A 1 77 ? 7.377 -8.096 -14.588 1.00 95.19 77 HIS A O 1
ATOM 622 N N . LEU A 1 78 ? 6.508 -6.180 -13.836 1.00 95.25 78 LEU A N 1
ATOM 623 C CA . LEU A 1 78 ? 5.337 -6.822 -13.231 1.00 95.25 78 LEU A CA 1
ATOM 624 C C . LEU A 1 78 ? 4.482 -7.552 -14.278 1.00 95.25 78 LEU A C 1
ATOM 626 O O . LEU A 1 78 ? 4.056 -8.682 -14.052 1.00 95.25 78 LEU A O 1
ATOM 630 N N . MET A 1 79 ? 4.250 -6.918 -15.429 1.00 96.12 79 MET A N 1
ATOM 631 C CA . MET A 1 79 ? 3.495 -7.519 -16.531 1.00 96.12 79 MET A CA 1
ATOM 632 C C . MET A 1 79 ? 4.218 -8.726 -17.141 1.00 96.12 79 MET A C 1
ATOM 634 O O . MET A 1 79 ? 3.565 -9.686 -17.537 1.00 96.12 79 MET A O 1
ATOM 638 N N . GLU A 1 80 ? 5.546 -8.683 -17.234 1.00 97.75 80 GLU A N 1
ATOM 639 C CA . GLU A 1 80 ? 6.375 -9.808 -17.679 1.00 97.75 80 GLU A CA 1
ATOM 640 C C . GLU A 1 80 ? 6.261 -10.994 -16.714 1.00 97.75 80 GLU A C 1
ATOM 642 O O . GLU A 1 80 ? 5.860 -12.074 -17.138 1.00 97.75 80 GLU A O 1
ATOM 647 N N . LEU A 1 81 ? 6.459 -10.769 -15.409 1.00 95.62 81 LEU A N 1
ATOM 648 C CA . LEU A 1 81 ? 6.287 -11.799 -14.377 1.00 95.62 81 LEU A CA 1
ATOM 649 C C . LEU A 1 81 ? 4.894 -12.442 -14.424 1.00 95.62 81 LEU A C 1
ATOM 651 O O . LEU A 1 81 ? 4.771 -13.656 -14.269 1.00 95.62 81 LEU A O 1
ATOM 655 N N . ALA A 1 82 ? 3.849 -11.642 -14.658 1.00 95.69 82 ALA A N 1
ATOM 656 C CA . ALA A 1 82 ? 2.485 -12.142 -14.796 1.00 95.69 82 ALA A CA 1
ATOM 657 C C . ALA A 1 82 ? 2.317 -13.035 -16.036 1.00 95.69 82 ALA A C 1
ATOM 659 O O . ALA A 1 82 ? 1.734 -14.112 -15.942 1.00 95.69 82 ALA A O 1
ATOM 660 N N . ARG A 1 83 ? 2.844 -12.613 -17.194 1.00 97.31 83 ARG A N 1
ATOM 661 C CA . ARG A 1 83 ? 2.771 -13.387 -18.448 1.00 97.31 83 ARG A CA 1
ATOM 662 C C . ARG A 1 83 ? 3.554 -14.692 -18.380 1.00 97.31 83 ARG A C 1
ATOM 664 O O . ARG A 1 83 ? 3.134 -15.676 -18.974 1.00 97.31 83 ARG A O 1
ATOM 671 N N . GLU A 1 84 ? 4.668 -14.691 -17.659 1.00 97.12 84 GLU A N 1
ATOM 672 C CA . GLU A 1 84 ? 5.513 -15.868 -17.451 1.00 97.12 84 GLU A CA 1
ATOM 673 C C . GLU A 1 84 ? 4.970 -16.818 -16.369 1.00 97.12 84 GLU A C 1
ATOM 675 O O . GLU A 1 84 ? 5.568 -17.864 -16.131 1.00 97.12 84 GLU A O 1
ATOM 680 N N . GLY A 1 85 ? 3.867 -16.473 -15.690 1.00 95.38 85 GLY A N 1
ATOM 681 C CA . GLY A 1 85 ? 3.321 -17.286 -14.597 1.00 95.38 85 GLY A CA 1
ATOM 682 C C . GLY A 1 85 ? 4.228 -17.334 -13.361 1.00 95.38 85 GLY A C 1
ATOM 683 O O . GLY A 1 85 ? 4.223 -18.315 -12.627 1.00 95.38 85 GLY A O 1
ATOM 684 N N . ARG A 1 86 ? 5.037 -16.290 -13.141 1.00 94.31 86 ARG A N 1
ATOM 685 C CA . ARG A 1 86 ? 6.017 -16.196 -12.042 1.00 94.31 86 ARG A CA 1
ATOM 686 C C . ARG A 1 86 ? 5.507 -15.423 -10.828 1.00 94.31 86 ARG A C 1
ATOM 688 O O . ARG A 1 86 ? 6.259 -15.218 -9.875 1.00 94.31 86 ARG A O 1
ATOM 695 N N . LEU A 1 87 ? 4.263 -14.950 -10.871 1.00 94.19 87 LEU A N 1
ATOM 696 C CA . LEU A 1 87 ? 3.603 -14.351 -9.716 1.00 94.19 87 LEU A CA 1
ATOM 697 C C . LEU A 1 87 ? 2.954 -15.438 -8.849 1.00 94.19 87 LEU A C 1
ATOM 699 O O . LEU A 1 87 ? 2.459 -16.421 -9.397 1.00 94.19 87 LEU A O 1
ATOM 703 N N . PRO A 1 88 ? 2.914 -15.261 -7.520 1.00 93.69 88 PRO A N 1
ATOM 704 C CA . PRO A 1 88 ? 2.159 -16.142 -6.638 1.00 93.69 88 PRO A CA 1
ATOM 705 C C . PRO A 1 88 ? 0.661 -16.131 -6.951 1.00 93.69 88 PRO A C 1
ATOM 707 O O . PRO A 1 88 ? 0.137 -15.141 -7.458 1.00 93.69 88 PRO A O 1
ATOM 710 N N . ASP A 1 89 ? -0.044 -17.192 -6.555 1.00 93.38 89 ASP A N 1
ATOM 711 C CA . ASP A 1 89 ? -1.488 -17.338 -6.803 1.00 93.38 89 ASP A CA 1
ATOM 712 C C . ASP A 1 89 ? -2.331 -16.228 -6.159 1.00 93.38 89 ASP A C 1
ATOM 714 O O . ASP A 1 89 ? -3.414 -15.886 -6.636 1.00 93.38 89 ASP A O 1
ATOM 718 N N . ARG A 1 90 ? -1.847 -15.666 -5.046 1.00 93.94 90 ARG A N 1
ATOM 719 C CA . ARG A 1 90 ? -2.519 -14.600 -4.301 1.00 93.94 90 ARG A CA 1
ATOM 720 C C . ARG A 1 90 ? -1.686 -13.332 -4.367 1.00 93.94 90 ARG A C 1
ATOM 722 O O . ARG A 1 90 ? -0.627 -13.247 -3.750 1.00 93.94 90 ARG A O 1
ATOM 729 N N . VAL A 1 91 ? -2.200 -12.334 -5.079 1.00 93.38 91 VAL A N 1
ATOM 730 C CA . VAL A 1 91 ? -1.576 -11.014 -5.219 1.00 93.38 91 VAL A CA 1
ATOM 731 C C . VAL A 1 91 ? -2.549 -9.948 -4.738 1.00 93.38 91 VAL A C 1
ATOM 733 O O . VAL A 1 91 ? -3.722 -9.954 -5.108 1.00 93.38 91 VAL A O 1
ATOM 736 N N . MET A 1 92 ? -2.053 -9.003 -3.946 1.00 92.44 92 MET A N 1
ATOM 737 C CA . MET A 1 92 ? -2.784 -7.798 -3.566 1.00 92.44 92 MET A CA 1
ATOM 738 C C . MET A 1 92 ? -2.016 -6.578 -4.057 1.00 92.44 92 MET A C 1
ATOM 740 O O . MET A 1 92 ? -0.822 -6.450 -3.802 1.00 92.44 92 MET A O 1
ATOM 744 N N . ILE A 1 93 ? -2.705 -5.671 -4.750 1.00 92.25 93 ILE A N 1
ATOM 745 C CA . ILE A 1 93 ? -2.111 -4.440 -5.274 1.00 92.25 93 ILE A CA 1
ATOM 746 C C . ILE A 1 93 ? -2.814 -3.239 -4.642 1.00 92.25 93 ILE A C 1
ATOM 748 O O . ILE A 1 93 ? -4.009 -3.032 -4.835 1.00 92.25 93 ILE A O 1
ATOM 752 N N . ASN A 1 94 ? -2.055 -2.432 -3.909 1.00 90.56 94 ASN A N 1
ATOM 753 C CA . ASN A 1 94 ? -2.471 -1.147 -3.374 1.00 90.56 94 ASN A CA 1
ATOM 754 C C . ASN A 1 94 ? -1.949 -0.015 -4.273 1.00 90.56 94 ASN A C 1
ATOM 756 O O . ASN A 1 94 ? -0.743 0.218 -4.391 1.00 90.56 94 ASN A O 1
ATOM 760 N N . THR A 1 95 ? -2.861 0.696 -4.930 1.00 91.44 95 THR A N 1
ATOM 761 C CA . THR A 1 95 ? -2.528 1.770 -5.875 1.00 91.44 95 THR A CA 1
ATOM 762 C C . THR A 1 95 ? -3.109 3.097 -5.434 1.00 91.44 95 THR A C 1
ATOM 764 O O . THR A 1 95 ? -4.200 3.146 -4.871 1.00 91.44 95 THR A O 1
ATOM 767 N N . HIS A 1 96 ? -2.435 4.189 -5.783 1.00 88.44 96 HIS A N 1
ATOM 768 C CA . HIS A 1 96 ? -2.940 5.538 -5.556 1.00 88.44 96 HIS A CA 1
ATOM 769 C C . HIS A 1 96 ? -3.498 6.094 -6.874 1.00 88.44 96 HIS A C 1
ATOM 771 O O . HIS A 1 96 ? -2.693 6.469 -7.730 1.00 88.44 96 HIS A O 1
ATOM 777 N N . PRO A 1 97 ? -4.832 6.187 -7.068 1.00 86.75 97 PRO A N 1
ATOM 778 C CA . PRO A 1 97 ? -5.434 6.512 -8.367 1.00 86.75 97 PRO A CA 1
ATOM 779 C C . PRO A 1 97 ? -4.878 7.780 -9.022 1.00 86.75 97 PRO A C 1
ATOM 781 O O . PRO A 1 97 ? -4.653 7.809 -10.227 1.00 86.75 97 PRO A O 1
ATOM 784 N N . GLN A 1 98 ? -4.535 8.801 -8.230 1.00 82.31 98 GLN A N 1
ATOM 785 C CA . GLN A 1 98 ? -3.940 10.043 -8.733 1.00 82.31 98 GLN A CA 1
ATOM 786 C C . GLN A 1 98 ? -2.587 9.862 -9.452 1.00 82.31 98 GLN A C 1
ATOM 788 O O . GLN A 1 98 ? -2.143 10.759 -10.163 1.00 82.31 98 GLN A O 1
ATOM 793 N N . ARG A 1 99 ? -1.901 8.727 -9.264 1.00 85.00 99 ARG A N 1
ATOM 794 C CA . ARG A 1 99 ? -0.639 8.393 -9.948 1.00 85.00 99 ARG A CA 1
ATOM 795 C C . ARG A 1 99 ? -0.849 7.719 -11.308 1.00 85.00 99 ARG A C 1
ATOM 797 O O . ARG A 1 99 ? 0.111 7.629 -12.071 1.00 85.00 99 ARG A O 1
ATOM 804 N N . TRP A 1 100 ? -2.078 7.298 -11.594 1.00 86.50 100 TRP A N 1
ATOM 805 C CA . TRP A 1 100 ? -2.496 6.560 -12.789 1.00 86.50 100 TRP A CA 1
ATOM 806 C C . TRP A 1 100 ? -3.457 7.379 -13.658 1.00 86.50 100 TRP A C 1
ATOM 808 O O . TRP A 1 100 ? -4.260 6.834 -14.399 1.00 86.50 100 TRP A O 1
ATOM 818 N N . GLU A 1 101 ? -3.397 8.704 -13.537 1.00 85.50 101 GLU A N 1
ATOM 819 C CA . GLU A 1 101 ? -4.172 9.630 -14.358 1.00 85.50 101 GLU A CA 1
ATOM 820 C C . GLU A 1 101 ? -3.675 9.620 -15.813 1.00 85.50 101 GLU A C 1
ATOM 822 O O . GLU A 1 101 ? -2.491 9.858 -16.064 1.00 85.50 101 GLU A O 1
ATOM 827 N N . ASP A 1 102 ? -4.591 9.401 -16.761 1.00 86.44 102 ASP A N 1
ATOM 828 C CA . ASP A 1 102 ? -4.283 9.289 -18.196 1.00 86.44 102 ASP A CA 1
ATOM 829 C C . ASP A 1 102 ? -3.884 10.630 -18.826 1.00 86.44 102 ASP A C 1
ATOM 831 O O . ASP A 1 102 ? -3.178 10.696 -19.836 1.00 86.44 102 ASP A O 1
ATOM 835 N N . ARG A 1 103 ? -4.329 11.744 -18.234 1.00 89.12 103 ARG A N 1
ATOM 836 C CA . ARG A 1 103 ? -4.002 13.080 -18.733 1.00 89.12 103 ARG A CA 1
ATOM 837 C C . ARG A 1 103 ? -2.574 13.459 -18.345 1.00 89.12 103 ARG A C 1
ATOM 839 O O . ARG A 1 103 ? -2.263 13.689 -17.175 1.00 89.12 103 ARG A O 1
ATOM 846 N N . VAL A 1 104 ? -1.736 13.659 -19.363 1.00 85.69 104 VAL A N 1
ATOM 847 C CA . VAL A 1 104 ? -0.305 13.983 -19.220 1.00 85.69 104 VAL A CA 1
ATOM 848 C C . VAL A 1 104 ? -0.059 15.186 -18.303 1.00 85.69 104 VAL A C 1
ATOM 850 O O . VAL A 1 104 ? 0.775 15.121 -17.405 1.00 85.69 104 VAL A O 1
ATOM 853 N N . VAL A 1 105 ? -0.790 16.289 -18.492 1.00 88.75 105 VAL A N 1
ATOM 854 C CA . VAL A 1 105 ? -0.550 17.536 -17.741 1.00 88.75 105 VAL A CA 1
ATOM 855 C C . VAL A 1 105 ? -0.836 17.377 -16.234 1.00 88.75 105 VAL A C 1
ATOM 857 O O . VAL A 1 105 ? 0.063 17.657 -15.435 1.00 88.75 105 VAL A O 1
ATOM 860 N N . PRO A 1 106 ? -2.024 16.904 -15.800 1.00 86.62 106 PRO A N 1
ATOM 861 C CA . PRO A 1 106 ? -2.276 16.558 -14.401 1.00 86.62 106 PRO A CA 1
ATOM 862 C C . PRO A 1 106 ? -1.264 15.570 -13.812 1.00 86.62 106 PRO A C 1
ATOM 864 O O . PRO A 1 106 ? -0.797 15.777 -12.691 1.00 86.62 106 PRO A O 1
ATOM 867 N N . TRP A 1 107 ? -0.877 14.543 -14.572 1.00 89.94 107 TRP A N 1
ATOM 868 C CA . TRP A 1 107 ? 0.083 13.540 -14.121 1.00 89.94 107 TRP A CA 1
ATOM 869 C C . TRP A 1 107 ? 1.473 14.135 -13.855 1.00 89.94 107 TRP A C 1
ATOM 871 O O . TRP A 1 107 ? 2.066 13.884 -12.801 1.00 89.94 107 TRP A O 1
ATOM 881 N N . VAL A 1 108 ? 1.982 14.972 -14.770 1.00 87.69 108 VAL A N 1
ATOM 882 C CA . VAL A 1 108 ? 3.275 15.661 -14.610 1.00 87.69 108 VAL A CA 1
ATOM 883 C C . VAL A 1 108 ? 3.227 16.606 -13.413 1.00 87.69 108 VAL A C 1
ATOM 885 O O . VAL A 1 108 ? 4.154 16.617 -12.600 1.00 87.69 108 VAL A O 1
ATOM 888 N N . LYS A 1 109 ? 2.136 17.365 -13.257 1.00 88.88 109 LYS A N 1
ATOM 889 C CA . LYS A 1 109 ? 1.939 18.245 -12.098 1.00 88.88 109 LYS A CA 1
ATOM 890 C C . LYS A 1 109 ? 2.011 17.456 -10.789 1.00 88.88 109 LYS A C 1
ATOM 892 O O . LYS A 1 109 ? 2.717 17.873 -9.873 1.00 88.88 109 LYS A O 1
ATOM 897 N N . GLU A 1 110 ? 1.325 16.318 -10.706 1.00 87.69 110 GLU A N 1
ATOM 898 C CA . GLU A 1 110 ? 1.346 15.465 -9.515 1.00 87.69 110 GLU A CA 1
ATOM 899 C C . GLU A 1 110 ? 2.739 14.874 -9.263 1.00 87.69 110 GLU A C 1
ATOM 901 O O . GLU A 1 110 ? 3.200 14.846 -8.122 1.00 87.69 110 GLU A O 1
ATOM 906 N N . LEU A 1 111 ? 3.454 14.455 -10.313 1.00 86.88 111 LEU A N 1
ATOM 907 C CA . LEU A 1 111 ? 4.833 13.977 -10.201 1.00 86.88 111 LEU A CA 1
ATOM 908 C C . LEU A 1 111 ? 5.753 15.043 -9.593 1.00 86.88 111 LEU A C 1
ATOM 910 O O . LEU A 1 111 ? 6.459 14.760 -8.624 1.00 86.88 111 LEU A O 1
ATOM 914 N N . VAL A 1 112 ? 5.741 16.265 -10.129 1.00 89.12 112 VAL A N 1
ATOM 915 C CA . VAL A 1 112 ? 6.570 17.367 -9.618 1.00 89.12 112 VAL A CA 1
ATOM 916 C C . VAL A 1 112 ? 6.182 17.697 -8.176 1.00 89.12 112 VAL A C 1
ATOM 918 O O . VAL A 1 112 ? 7.040 17.761 -7.295 1.00 89.12 112 VAL A O 1
ATOM 921 N N . TRP A 1 113 ? 4.885 17.834 -7.906 1.00 89.06 113 TRP A N 1
ATOM 922 C CA . TRP A 1 113 ? 4.379 18.204 -6.588 1.00 89.06 113 TRP A CA 1
ATOM 923 C C . TRP A 1 113 ? 4.683 17.158 -5.508 1.00 89.06 113 TRP A C 1
ATOM 925 O O . TRP A 1 113 ? 5.046 17.521 -4.387 1.00 89.06 113 TRP A O 1
ATOM 935 N N . GLN A 1 114 ? 4.602 15.860 -5.828 1.00 84.00 114 GLN A N 1
ATOM 936 C CA . GLN A 1 114 ? 5.001 14.800 -4.896 1.00 84.00 114 GLN A CA 1
ATOM 937 C C . GLN A 1 114 ? 6.495 14.853 -4.572 1.00 84.00 114 GLN A C 1
ATOM 939 O O . GLN A 1 114 ? 6.858 14.710 -3.404 1.00 84.00 114 GLN A O 1
ATOM 944 N N . ASN A 1 115 ? 7.358 15.095 -5.563 1.00 85.81 115 ASN A N 1
ATOM 945 C CA . ASN A 1 115 ? 8.797 15.217 -5.324 1.00 85.81 115 ASN A CA 1
ATOM 946 C C . ASN A 1 115 ? 9.121 16.409 -4.413 1.00 85.81 115 ASN A C 1
ATOM 948 O O . ASN A 1 115 ? 9.879 16.253 -3.455 1.00 85.81 115 ASN A O 1
ATOM 952 N N . VAL A 1 116 ? 8.476 17.560 -4.633 1.00 88.12 116 VAL A N 1
ATOM 953 C CA . VAL A 1 116 ? 8.616 18.738 -3.758 1.00 88.12 116 VAL A CA 1
ATOM 954 C C . VAL A 1 116 ? 8.169 18.419 -2.329 1.00 88.12 116 VAL A C 1
ATOM 956 O O . VAL A 1 116 ? 8.926 18.634 -1.383 1.00 88.12 116 VAL A O 1
ATOM 959 N N . LYS A 1 117 ? 6.972 17.843 -2.150 1.00 84.25 117 LYS A N 1
ATOM 960 C CA . LYS A 1 117 ? 6.452 17.450 -0.827 1.00 84.25 117 LYS A CA 1
ATOM 961 C C . LYS A 1 117 ? 7.382 16.486 -0.096 1.00 84.25 117 LYS A C 1
ATOM 963 O O . LYS A 1 117 ? 7.595 16.637 1.104 1.00 84.25 117 LYS A O 1
ATOM 968 N N . ASN A 1 118 ? 7.921 15.494 -0.799 1.00 81.56 118 ASN A N 1
ATOM 969 C CA . ASN A 1 118 ? 8.837 14.522 -0.209 1.00 81.56 118 ASN A CA 1
ATOM 970 C C . ASN A 1 118 ? 10.161 15.176 0.202 1.00 81.56 118 ASN A C 1
ATOM 972 O O . ASN A 1 118 ? 10.663 14.877 1.283 1.00 81.56 118 ASN A O 1
ATOM 976 N N . GLY A 1 119 ? 10.673 16.120 -0.596 1.00 83.56 119 GLY A N 1
ATOM 977 C CA . GLY A 1 119 ? 11.835 16.932 -0.233 1.00 83.56 119 GLY A CA 1
ATOM 978 C C . GLY A 1 119 ? 11.604 17.757 1.036 1.00 83.56 119 GLY A C 1
ATOM 979 O O . GLY A 1 119 ? 12.422 17.714 1.952 1.00 83.56 119 GLY A O 1
ATOM 980 N N . VAL A 1 120 ? 10.455 18.436 1.141 1.00 84.12 120 VAL A N 1
ATOM 981 C CA . VAL A 1 120 ? 10.078 19.206 2.343 1.00 84.12 120 VAL A CA 1
ATOM 982 C C . VAL A 1 120 ? 9.967 18.302 3.571 1.00 84.12 120 VAL A C 1
ATOM 984 O O . VAL A 1 120 ? 10.519 18.630 4.620 1.00 84.12 120 VAL A O 1
ATOM 987 N N . LYS A 1 121 ? 9.307 17.141 3.448 1.00 78.06 121 LYS A N 1
ATOM 988 C CA . LYS A 1 121 ? 9.216 16.155 4.538 1.00 78.06 121 LYS A CA 1
ATOM 989 C C . LYS A 1 121 ? 10.599 15.710 5.004 1.00 78.06 121 LYS A C 1
ATOM 991 O O . LYS A 1 121 ? 10.866 15.710 6.200 1.00 78.06 121 LYS A O 1
ATOM 996 N N . TRP A 1 122 ? 11.483 15.369 4.069 1.00 79.12 122 TRP A N 1
ATOM 997 C CA . TRP A 1 122 ? 12.838 14.932 4.391 1.00 79.12 122 TRP A CA 1
ATOM 998 C C . TRP A 1 122 ? 13.658 16.032 5.077 1.00 79.12 122 TRP A C 1
ATOM 1000 O O . TRP A 1 122 ? 14.327 15.768 6.074 1.00 79.12 122 TRP A O 1
ATOM 1010 N N . GLY A 1 123 ? 13.551 17.276 4.601 1.00 82.88 123 GLY A N 1
ATOM 1011 C CA . GLY A 1 123 ? 14.167 18.435 5.246 1.00 82.88 123 GLY A CA 1
ATOM 1012 C C . GLY A 1 123 ? 13.652 18.657 6.671 1.00 82.88 123 GLY A C 1
ATOM 1013 O O . GLY A 1 123 ? 14.452 18.826 7.588 1.00 82.88 123 GLY A O 1
ATOM 1014 N N . GLY A 1 124 ? 12.334 18.583 6.879 1.00 80.06 124 GLY A N 1
ATOM 1015 C CA . GLY A 1 124 ? 11.719 18.720 8.202 1.00 80.06 124 GLY A CA 1
ATOM 1016 C C . GLY A 1 124 ? 12.177 17.647 9.193 1.00 80.06 124 GLY A C 1
ATOM 1017 O O . GLY A 1 124 ? 12.459 17.963 10.344 1.00 80.06 124 GLY A O 1
ATOM 1018 N N . VAL A 1 125 ? 12.333 16.401 8.739 1.00 79.50 125 VAL A N 1
ATOM 1019 C CA . VAL A 1 125 ? 12.894 15.309 9.554 1.00 79.50 125 VAL A CA 1
ATOM 1020 C C . VAL A 1 125 ? 14.355 15.580 9.903 1.00 79.50 125 VAL A C 1
ATOM 1022 O O . VAL A 1 125 ? 14.743 15.478 11.063 1.00 79.50 125 VAL A O 1
ATOM 1025 N N . ARG A 1 126 ? 15.177 15.965 8.918 1.00 78.06 126 ARG A N 1
ATOM 1026 C CA . ARG A 1 126 ? 16.615 16.208 9.122 1.00 78.06 126 ARG A CA 1
ATOM 1027 C C . ARG A 1 126 ? 16.893 17.379 10.071 1.00 78.06 126 ARG A C 1
ATOM 1029 O O . ARG A 1 126 ? 17.920 17.385 10.738 1.00 78.06 126 ARG A O 1
ATOM 1036 N N . LEU A 1 127 ? 15.981 18.348 10.129 1.00 81.88 127 LEU A N 1
ATOM 1037 C CA . LEU A 1 127 ? 16.035 19.503 11.028 1.00 81.88 127 LEU A CA 1
ATOM 1038 C C . LEU A 1 127 ? 15.348 19.255 12.385 1.00 81.88 127 LEU A C 1
ATOM 1040 O O . LEU A 1 127 ? 15.285 20.171 13.199 1.00 81.88 127 LEU A O 1
ATOM 1044 N N . GLY A 1 128 ? 14.808 18.055 12.634 1.00 75.06 128 GLY A N 1
ATOM 1045 C CA . GLY A 1 128 ? 14.106 17.719 13.881 1.00 75.06 128 GLY A CA 1
ATOM 1046 C C . GLY A 1 128 ? 12.734 18.385 14.048 1.00 75.06 128 GLY A C 1
ATOM 1047 O O . GLY A 1 128 ? 12.147 18.324 15.124 1.00 75.06 128 GLY A O 1
ATOM 1048 N N . LEU A 1 129 ? 12.204 19.013 12.995 1.00 72.69 129 LEU A N 1
ATOM 1049 C CA . LEU A 1 129 ? 10.896 19.680 12.986 1.00 72.69 129 LEU A CA 1
ATOM 1050 C C . LEU A 1 129 ? 9.737 18.690 12.794 1.00 72.69 129 LEU A C 1
ATOM 1052 O O . LEU A 1 129 ? 8.593 18.997 13.123 1.00 72.69 129 LEU A O 1
ATOM 1056 N N . LEU A 1 130 ? 10.028 17.507 12.249 1.00 64.69 130 LEU A N 1
ATOM 1057 C CA . LEU A 1 130 ? 9.096 16.395 12.092 1.00 64.69 130 LEU A CA 1
ATOM 1058 C C . LEU A 1 130 ? 9.706 15.159 12.763 1.00 64.69 130 LEU A C 1
ATOM 1060 O O . LEU A 1 130 ? 10.797 14.737 12.388 1.00 64.69 130 LEU A O 1
ATOM 1064 N N . ALA A 1 131 ? 9.010 14.594 13.749 1.00 57.84 131 ALA A N 1
ATOM 1065 C CA . ALA A 1 131 ? 9.409 13.361 14.426 1.00 57.84 131 ALA A CA 1
ATOM 1066 C C . ALA A 1 131 ? 8.583 12.177 13.900 1.00 57.84 131 ALA A C 1
ATOM 1068 O O . ALA A 1 131 ? 7.378 12.329 13.681 1.00 57.84 131 ALA A O 1
ATOM 1069 N N . TYR A 1 132 ? 9.248 11.035 13.702 1.00 54.44 132 TYR A N 1
ATOM 1070 C CA . TYR A 1 132 ? 8.630 9.732 13.441 1.00 54.44 132 TYR A CA 1
ATOM 1071 C C . TYR A 1 132 ? 8.379 8.985 14.745 1.00 54.44 132 TYR A C 1
ATOM 1073 O O . TYR A 1 132 ? 9.230 9.119 15.654 1.00 54.44 132 TYR A O 1
#

Mean predicted aligned error: 6.34 Å

Nearest PDB structures (foldseek):
  4e89-assembly1_A  TM=2.149E-01  e=3.490E+00  Xenotropic MuLV-related virus VP62

Organism: NCBI:txid1286635

Solvent-accessible surface area (backbone atoms only — not comparable to full-atom values): 8275 Å² total; per-residue (Å²): 140,41,74,52,72,76,72,83,53,79,78,54,91,69,59,65,66,58,60,56,78,81,40,66,54,60,84,72,64,33,76,45,36,63,90,78,72,51,67,36,58,73,25,46,63,36,36,44,62,85,82,36,43,66,50,73,87,66,39,88,73,78,74,74,70,43,68,60,95,74,88,42,88,42,73,68,52,46,52,49,36,54,74,71,66,70,56,68,97,40,71,45,80,51,74,61,69,78,80,69,47,87,52,64,68,66,34,51,52,48,54,55,51,51,53,52,52,51,50,52,53,52,51,32,40,77,69,66,77,42,75,129